Protein AF-A0A3D1PQP3-F1 (afdb_monomer)

Solvent-accessible surface area (backbone atoms only — not comparable to full-atom values): 3657 Å² total; per-residue (Å²): 131,83,72,66,71,55,44,84,42,83,73,48,75,43,86,36,78,46,80,47,70,44,99,87,68,48,77,47,77,43,87,50,57,47,32,28,35,15,40,28,40,56,68,34,60,77,70,67,48,88,67,58,45,77,76,49,73,53,130

pLDDT: mean 90.59, std 10.07, range [49.56, 96.94]

Sequence (59 aa):
AQLQDRLLVLCRAEPYTRTTTGTDGAPYTIQSSHRYFGLISYADYLTGTPNYTEVGMLD

Nearest PDB structures (foldseek):
  1p1h-assembly1_C  TM=4.030E-01  e=1.451E+00  Saccharomyces cerevisiae
  1p1h-assembly1_B  TM=4.004E-01  e=1.826E+00  Saccharomyces cerevisiae
  1la2-assembly1_C  TM=4.104E-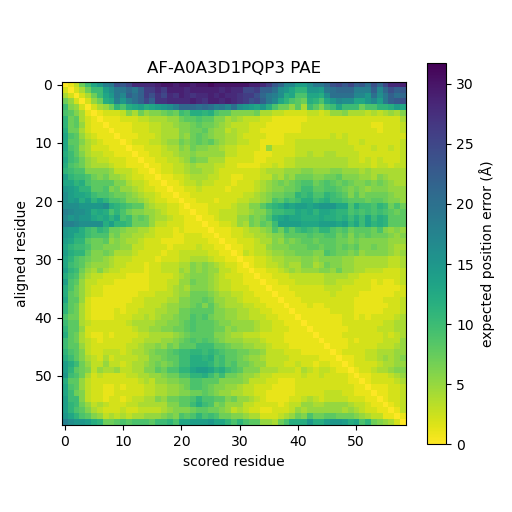01  e=1.934E+00  Saccharomyces cerevisiae
  9f2k-assembly1_A  TM=3.855E-01  e=1.628E+00  Thermochaetoides thermophila DSM 1495
  1jkf-assembly1_A-2  TM=3.970E-01  e=2.578E+00  Saccharomyces cerevisiae

Mean predicted aligned error: 5.75 Å

Foldseek 3Di:
DPDDQKDKDFQDKAWDKDWDADPVRDIDIDIDIWIWIWIDGPVCVVVVNSPTDTDDIDD

Secondary structure (DSSP, 8-state):
----SEEEEEEEEEEEEEEEE-TTS-EEEEEEEEEEEEEEEHHHHHHT----EEEEEE-

Radius of gyration: 16.85 Å; Cα contacts (8 Å, |Δi|>4): 104; chains: 1; bounding box: 37×16×48 Å

Structure (mm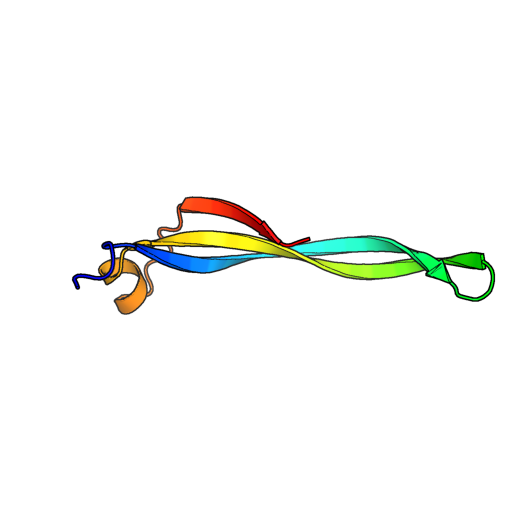CIF, N/CA/C/O backbone):
data_AF-A0A3D1PQP3-F1
#
_entry.id   AF-A0A3D1PQP3-F1
#
loop_
_atom_site.group_PDB
_atom_site.id
_atom_site.type_symbol
_atom_site.label_atom_id
_atom_site.label_alt_id
_atom_site.label_comp_id
_atom_site.label_asym_id
_atom_site.label_entity_id
_atom_site.label_seq_id
_atom_site.pdbx_PDB_ins_code
_atom_site.Cartn_x
_atom_site.Cartn_y
_atom_site.Cartn_z
_atom_site.occupancy
_atom_site.B_iso_or_equiv
_atom_site.auth_seq_id
_atom_site.auth_comp_id
_atom_site.auth_asym_id
_atom_site.auth_atom_id
_atom_site.pdbx_PDB_model_num
ATOM 1 N N . ALA A 1 1 ? -26.930 6.519 9.749 1.00 49.56 1 ALA A N 1
ATOM 2 C CA . ALA A 1 1 ? -26.018 5.404 9.438 1.00 49.56 1 ALA A CA 1
ATOM 3 C C . ALA A 1 1 ? -24.706 5.685 10.149 1.00 49.56 1 ALA A C 1
ATOM 5 O O . ALA A 1 1 ? -24.144 6.750 9.926 1.00 49.56 1 ALA A O 1
ATOM 6 N N . GLN A 1 2 ? -24.283 4.814 11.063 1.00 51.34 2 GLN A N 1
ATOM 7 C CA . GLN A 1 2 ? -22.947 4.907 11.646 1.00 51.34 2 GLN A CA 1
ATOM 8 C C . GLN A 1 2 ? -21.971 4.525 10.533 1.00 51.34 2 GLN A C 1
ATOM 10 O O . GLN A 1 2 ? -22.082 3.433 9.974 1.00 51.34 2 GLN A O 1
ATOM 15 N N . LEU A 1 3 ? -21.099 5.455 10.133 1.00 58.47 3 LEU A N 1
ATOM 16 C CA . LEU A 1 3 ? -19.946 5.107 9.308 1.00 58.47 3 LEU A CA 1
ATOM 17 C C . LEU A 1 3 ? -19.227 3.993 10.066 1.00 58.47 3 LEU A C 1
ATOM 19 O O . LEU A 1 3 ? -18.982 4.150 11.260 1.00 58.47 3 LEU A O 1
ATOM 23 N N . GLN A 1 4 ? -18.983 2.856 9.411 1.00 63.41 4 GLN A N 1
ATOM 24 C CA . GLN A 1 4 ? -18.149 1.793 9.974 1.00 63.41 4 GLN A CA 1
ATOM 25 C C . GLN A 1 4 ? -16.913 2.458 10.602 1.00 63.41 4 GLN A C 1
ATOM 27 O O . GLN A 1 4 ? -16.388 3.391 9.999 1.00 63.41 4 GLN A O 1
ATOM 32 N N . ASP A 1 5 ? -16.484 2.041 11.801 1.00 85.06 5 ASP A N 1
ATOM 33 C CA . ASP A 1 5 ? -15.526 2.772 12.664 1.00 85.06 5 ASP A CA 1
ATOM 34 C C . ASP A 1 5 ? -14.120 2.988 12.054 1.00 85.06 5 ASP A C 1
ATOM 36 O O . ASP A 1 5 ? -13.175 3.372 12.749 1.00 85.06 5 ASP A O 1
ATOM 40 N N . ARG A 1 6 ? -13.952 2.714 10.758 1.00 89.62 6 ARG A N 1
ATOM 41 C CA . ARG A 1 6 ? -12.718 2.789 9.998 1.00 89.62 6 ARG A CA 1
ATOM 42 C C . ARG A 1 6 ? -12.884 3.586 8.706 1.00 89.62 6 ARG A C 1
ATOM 44 O O . ARG A 1 6 ? -13.856 3.431 7.974 1.00 89.62 6 ARG A O 1
ATOM 51 N N . LEU A 1 7 ? -11.879 4.401 8.414 1.00 92.31 7 LEU A N 1
ATOM 52 C CA . LEU A 1 7 ? -11.750 5.204 7.206 1.00 92.31 7 LEU A CA 1
ATOM 53 C C . LEU A 1 7 ? -10.747 4.550 6.255 1.00 92.31 7 LEU A C 1
ATOM 55 O O . LEU A 1 7 ? -9.714 4.050 6.701 1.00 92.31 7 LEU A O 1
ATOM 59 N N . LEU A 1 8 ? -11.033 4.598 4.953 1.00 93.56 8 LEU A N 1
ATOM 60 C CA . LEU A 1 8 ? -10.076 4.253 3.903 1.00 93.56 8 LEU A CA 1
ATOM 61 C C . LEU A 1 8 ? -9.249 5.495 3.553 1.00 93.56 8 LEU A C 1
ATOM 63 O O . LEU A 1 8 ? -9.811 6.522 3.172 1.00 93.56 8 LEU A O 1
ATOM 67 N N . VAL A 1 9 ? -7.927 5.401 3.670 1.00 93.50 9 VAL A N 1
ATOM 68 C CA . VAL A 1 9 ? -6.998 6.518 3.437 1.00 93.50 9 VAL A CA 1
ATOM 69 C C . VAL A 1 9 ? -5.785 6.066 2.632 1.00 93.50 9 VAL A C 1
ATOM 71 O O . VAL A 1 9 ? -5.424 4.891 2.653 1.00 93.50 9 VAL A O 1
ATOM 74 N N . LEU A 1 10 ? -5.122 7.000 1.948 1.00 94.56 10 LEU A N 1
ATOM 75 C CA . LEU A 1 10 ? -3.774 6.767 1.426 1.00 94.56 10 LEU A CA 1
ATOM 76 C C . LEU A 1 10 ? -2.786 6.821 2.598 1.00 94.56 10 LEU A C 1
ATOM 78 O O . LEU A 1 10 ? -2.644 7.870 3.223 1.00 94.56 10 LEU A O 1
ATOM 82 N N . CYS A 1 11 ? -2.135 5.700 2.914 1.00 94.25 11 CYS A N 1
ATOM 83 C CA . CYS A 1 11 ? -1.304 5.571 4.119 1.00 94.25 11 CYS A CA 1
ATOM 84 C C . CYS A 1 11 ? 0.202 5.537 3.841 1.00 94.25 11 CYS A C 1
ATOM 86 O O . CYS A 1 11 ? 0.997 5.862 4.719 1.00 94.25 11 CYS A O 1
ATOM 88 N N . ARG A 1 12 ? 0.610 5.143 2.631 1.00 94.75 12 ARG A N 1
ATOM 89 C CA . ARG A 1 12 ? 2.019 5.042 2.234 1.00 94.75 12 ARG A CA 1
ATOM 90 C C . ARG A 1 12 ? 2.165 5.330 0.745 1.00 94.75 12 ARG A C 1
ATOM 92 O O . ARG A 1 12 ? 1.300 4.963 -0.050 1.00 94.75 12 ARG A O 1
ATOM 99 N N . ALA A 1 13 ? 3.272 5.959 0.372 1.00 94.00 13 ALA A N 1
ATOM 100 C CA . ALA A 1 13 ? 3.702 6.088 -1.011 1.00 94.00 13 ALA A CA 1
ATOM 101 C C . ALA A 1 13 ? 5.172 5.676 -1.116 1.00 94.00 13 ALA A C 1
ATOM 103 O O . ALA A 1 13 ? 5.992 6.113 -0.310 1.00 94.00 13 ALA A O 1
ATOM 104 N N . GLU A 1 14 ? 5.497 4.847 -2.101 1.00 94.69 14 GLU A N 1
ATOM 105 C CA . GLU A 1 14 ? 6.858 4.382 -2.366 1.00 94.69 14 GLU A CA 1
ATOM 106 C C . GLU A 1 14 ? 7.267 4.769 -3.784 1.00 94.69 14 GLU A C 1
ATOM 108 O O . GLU A 1 14 ? 6.477 4.555 -4.706 1.00 94.69 14 GLU A O 1
ATOM 113 N N . PRO A 1 15 ? 8.473 5.326 -3.996 1.00 95.00 15 PRO A N 1
ATOM 114 C CA . PRO A 1 15 ? 8.968 5.614 -5.334 1.00 95.00 15 PRO A CA 1
ATOM 115 C C . PRO A 1 15 ? 8.963 4.360 -6.210 1.00 95.00 15 PRO A C 1
ATOM 117 O O . PRO A 1 15 ? 9.443 3.302 -5.807 1.00 95.00 15 PRO A O 1
ATOM 120 N N . TYR A 1 16 ? 8.445 4.492 -7.426 1.00 92.00 16 TYR A N 1
ATOM 121 C CA . TYR A 1 16 ? 8.375 3.412 -8.400 1.00 92.00 16 TYR A CA 1
ATOM 122 C C . TYR A 1 16 ? 8.756 3.941 -9.778 1.00 92.00 16 TYR A C 1
ATOM 124 O O . TYR A 1 16 ? 8.265 4.979 -10.213 1.00 92.00 16 TYR A O 1
ATOM 132 N N . THR A 1 17 ? 9.631 3.229 -10.483 1.00 93.56 17 THR A N 1
ATOM 133 C CA . THR A 1 17 ? 9.928 3.520 -11.888 1.00 93.56 17 THR A CA 1
ATOM 134 C C . THR A 1 17 ? 9.218 2.497 -12.759 1.00 93.56 17 THR A C 1
ATOM 136 O O . THR A 1 17 ? 9.450 1.298 -12.612 1.00 93.56 17 THR A O 1
ATOM 139 N N . ARG A 1 18 ? 8.394 2.970 -13.698 1.00 90.94 18 ARG A N 1
ATOM 140 C CA . ARG A 1 18 ? 7.729 2.116 -14.686 1.00 90.94 18 ARG A CA 1
ATOM 141 C C . ARG A 1 18 ? 8.352 2.313 -16.057 1.00 90.94 18 ARG A C 1
ATOM 143 O O . ARG A 1 18 ? 8.563 3.447 -16.481 1.00 90.94 18 ARG A O 1
ATOM 150 N N . THR A 1 19 ? 8.584 1.219 -16.771 1.00 94.12 19 THR A N 1
ATOM 151 C CA . THR A 1 19 ? 8.890 1.264 -18.204 1.00 94.12 19 THR A CA 1
ATOM 152 C C . THR A 1 19 ? 7.587 1.235 -18.990 1.00 94.12 19 THR A C 1
ATOM 154 O O . THR A 1 19 ? 6.723 0.395 -18.735 1.00 94.12 19 THR A O 1
ATOM 157 N N . THR A 1 20 ? 7.445 2.143 -19.947 1.00 92.81 20 THR A N 1
ATOM 158 C CA . THR A 1 20 ? 6.323 2.167 -20.887 1.00 92.81 20 THR A CA 1
ATOM 159 C C . THR A 1 20 ? 6.835 2.375 -22.308 1.00 92.81 20 THR A C 1
ATOM 161 O O . THR A 1 20 ? 8.002 2.705 -22.522 1.00 92.81 20 THR A O 1
ATOM 164 N N . THR A 1 21 ? 5.963 2.167 -23.283 1.00 96.19 21 THR A N 1
ATOM 165 C CA . THR A 1 21 ? 6.268 2.367 -24.698 1.00 96.19 21 THR A CA 1
ATOM 166 C C . THR A 1 21 ? 5.761 3.735 -25.142 1.00 96.19 21 THR A C 1
ATOM 168 O O . THR A 1 21 ? 4.612 4.092 -24.878 1.00 96.19 21 THR A O 1
ATOM 171 N N . GLY A 1 22 ? 6.632 4.505 -25.790 1.00 91.81 22 GLY A N 1
ATOM 172 C CA . GLY A 1 22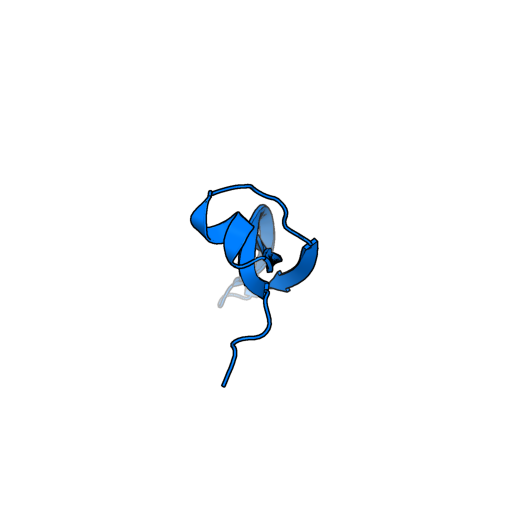 ? 6.310 5.774 -26.431 1.00 91.81 22 GLY A CA 1
ATOM 173 C C . GLY A 1 22 ? 5.366 5.605 -27.608 1.00 91.81 22 GLY A C 1
ATOM 174 O O . GLY A 1 22 ? 5.182 4.512 -28.145 1.00 91.81 22 GLY A O 1
ATOM 175 N N . THR A 1 23 ? 4.769 6.713 -28.037 1.00 94.12 23 THR A N 1
ATOM 176 C CA . THR A 1 23 ? 3.945 6.750 -29.253 1.00 94.12 23 THR A CA 1
ATOM 177 C C . THR A 1 23 ? 4.751 6.429 -30.515 1.00 94.12 23 THR A C 1
ATOM 179 O O . THR A 1 23 ? 4.178 6.009 -31.514 1.00 94.12 23 THR A O 1
ATOM 182 N N . ASP A 1 24 ? 6.072 6.592 -30.458 1.00 95.19 24 ASP A N 1
ATOM 183 C CA . ASP A 1 24 ? 7.055 6.206 -31.473 1.00 95.19 24 ASP A CA 1
ATOM 184 C C . ASP A 1 24 ? 7.498 4.731 -31.380 1.00 95.19 24 ASP A C 1
ATOM 186 O O . ASP A 1 24 ? 8.297 4.272 -32.194 1.00 95.19 24 ASP A O 1
ATOM 190 N N . GLY A 1 25 ? 6.989 3.976 -30.402 1.00 94.19 25 GLY A N 1
ATOM 191 C CA . GLY A 1 25 ? 7.364 2.584 -30.159 1.00 94.19 25 GLY A CA 1
ATOM 192 C C . GLY A 1 25 ? 8.646 2.398 -29.339 1.00 94.19 25 GLY A C 1
ATOM 193 O O . GLY A 1 25 ? 8.983 1.257 -29.015 1.00 94.19 25 GLY A O 1
ATOM 194 N N . ALA A 1 26 ? 9.356 3.467 -28.963 1.00 96.94 26 ALA A N 1
ATOM 195 C CA . ALA A 1 26 ? 10.573 3.364 -28.161 1.00 96.94 26 ALA A CA 1
ATOM 196 C C . ALA A 1 26 ? 10.245 3.200 -26.662 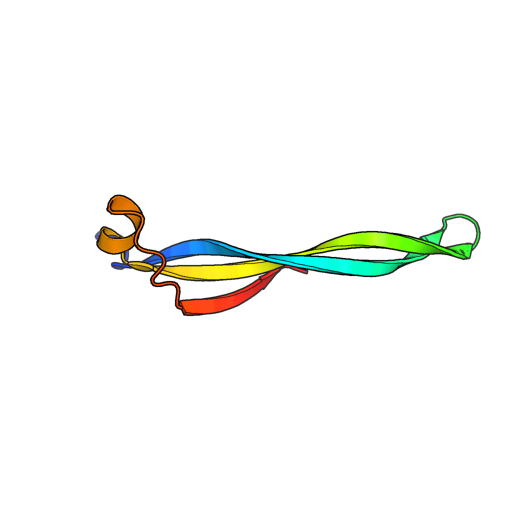1.00 96.94 26 ALA A C 1
ATOM 198 O O . ALA A 1 26 ? 9.332 3.853 -26.150 1.00 96.94 26 ALA A O 1
ATOM 199 N N . PRO A 1 27 ? 10.961 2.341 -25.913 1.00 95.88 27 PRO A N 1
ATOM 200 C CA . PRO A 1 27 ? 10.771 2.245 -24.472 1.00 95.88 27 PRO A CA 1
ATOM 201 C C . PRO A 1 27 ? 11.326 3.488 -23.768 1.00 95.88 27 PRO A C 1
ATOM 203 O O . PRO A 1 27 ? 12.425 3.951 -24.073 1.00 95.88 27 PRO A O 1
ATOM 206 N N . TYR A 1 28 ? 10.604 3.985 -22.767 1.00 94.69 28 TYR A N 1
ATOM 207 C CA . TYR A 1 28 ? 11.096 5.014 -21.854 1.00 94.69 28 TYR A CA 1
ATOM 208 C C . TYR A 1 28 ? 10.637 4.748 -20.418 1.00 94.69 28 TYR A C 1
ATOM 210 O O . TYR A 1 28 ? 9.667 4.030 -20.166 1.00 94.69 28 TYR A O 1
ATOM 218 N N . THR A 1 29 ? 11.363 5.320 -19.459 1.00 95.50 29 THR A N 1
ATOM 219 C CA . THR A 1 29 ? 11.077 5.182 -18.027 1.00 95.50 29 THR A CA 1
ATOM 220 C C . THR A 1 29 ? 10.367 6.413 -17.490 1.00 95.50 29 THR A C 1
ATOM 222 O O . THR A 1 29 ? 10.784 7.538 -17.764 1.00 95.50 29 THR A O 1
ATOM 225 N N . ILE A 1 30 ? 9.356 6.201 -16.655 1.00 93.69 30 ILE A N 1
ATOM 226 C CA . ILE A 1 30 ? 8.641 7.256 -15.935 1.00 93.69 30 ILE A CA 1
ATOM 227 C C . ILE A 1 30 ? 8.860 7.080 -14.435 1.00 93.69 30 ILE A C 1
ATOM 229 O O . ILE A 1 30 ? 8.709 5.975 -13.909 1.00 93.69 30 ILE A O 1
ATOM 233 N N . GLN A 1 31 ? 9.197 8.176 -13.753 1.00 94.06 31 GLN A N 1
ATOM 234 C CA . GLN A 1 31 ? 9.222 8.231 -12.293 1.00 94.06 31 GLN A CA 1
ATOM 235 C C . GLN A 1 31 ? 7.794 8.402 -11.774 1.00 94.06 31 GLN A C 1
ATOM 237 O O . GLN A 1 31 ? 7.077 9.310 -12.191 1.00 94.06 31 GLN A O 1
ATOM 242 N N . SER A 1 32 ? 7.386 7.516 -10.877 1.00 91.56 32 SER A N 1
ATOM 243 C CA . SER A 1 32 ? 6.052 7.455 -10.291 1.00 91.56 32 SER A CA 1
ATOM 244 C C . SER A 1 32 ? 6.144 7.010 -8.826 1.00 91.56 32 SER A C 1
ATOM 246 O O . SER A 1 32 ? 7.217 6.998 -8.217 1.00 91.56 32 SER A O 1
ATOM 248 N N . SER A 1 33 ? 5.006 6.653 -8.241 1.00 92.62 33 SER A N 1
ATOM 249 C CA . SER A 1 33 ? 4.920 6.087 -6.901 1.00 92.62 33 SER A CA 1
ATOM 250 C C . SER A 1 33 ? 3.869 4.988 -6.843 1.00 92.62 33 SER A C 1
ATOM 252 O O . SER A 1 33 ? 2.739 5.236 -7.267 1.00 92.62 33 SER A O 1
ATOM 254 N N . HIS A 1 34 ? 4.189 3.851 -6.228 1.00 94.31 34 HIS A N 1
ATOM 255 C CA . HIS A 1 34 ? 3.160 2.956 -5.705 1.00 94.31 34 HIS A CA 1
ATOM 256 C C . HIS A 1 34 ? 2.485 3.642 -4.523 1.00 94.31 34 HIS A C 1
ATOM 258 O O . HIS A 1 34 ? 3.163 4.147 -3.624 1.00 94.31 34 HIS A O 1
ATOM 264 N N . ARG A 1 35 ? 1.154 3.688 -4.519 1.00 95.06 35 ARG A N 1
ATOM 265 C CA . ARG A 1 35 ? 0.380 4.280 -3.422 1.00 95.06 35 ARG A CA 1
ATOM 266 C C . ARG A 1 35 ? -0.436 3.194 -2.755 1.00 95.06 35 ARG A C 1
ATOM 268 O O . ARG A 1 35 ? -1.053 2.391 -3.439 1.00 95.06 35 ARG A O 1
ATOM 275 N N . TYR A 1 36 ? -0.457 3.174 -1.433 1.00 96.12 36 TYR A N 1
ATOM 276 C CA . TYR A 1 36 ? -1.116 2.119 -0.674 1.00 96.12 36 TYR A CA 1
ATOM 277 C C . TYR A 1 36 ? -2.294 2.68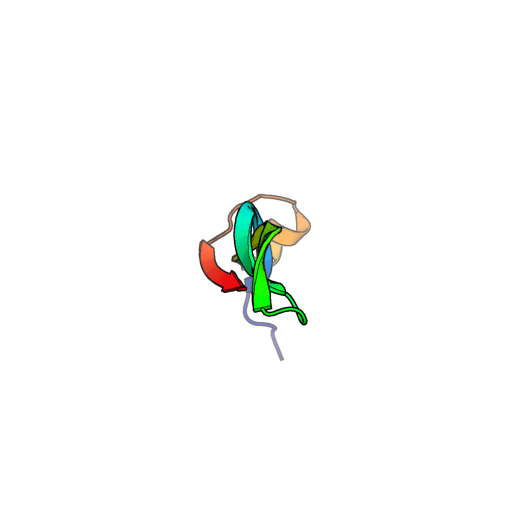0 0.106 1.00 96.12 36 TYR A C 1
ATOM 279 O O . TYR A 1 36 ? -2.206 3.745 0.728 1.00 96.12 36 TYR A O 1
ATOM 287 N N . PHE A 1 37 ? -3.395 1.939 0.070 1.00 96.06 37 PHE A N 1
ATOM 288 C CA . PHE A 1 37 ? -4.560 2.187 0.892 1.00 96.06 37 PHE A CA 1
ATOM 289 C C . PHE A 1 37 ? -4.435 1.463 2.223 1.00 96.06 37 PHE A C 1
ATOM 291 O O . PHE A 1 37 ? -4.080 0.284 2.282 1.00 96.06 37 PHE A O 1
ATOM 298 N N . GLY A 1 38 ? -4.814 2.162 3.283 1.00 95.00 38 GLY A N 1
ATOM 299 C CA . GLY A 1 38 ? -4.942 1.609 4.616 1.00 95.00 38 GLY A CA 1
ATOM 300 C C . GLY A 1 38 ? -6.305 1.911 5.214 1.00 95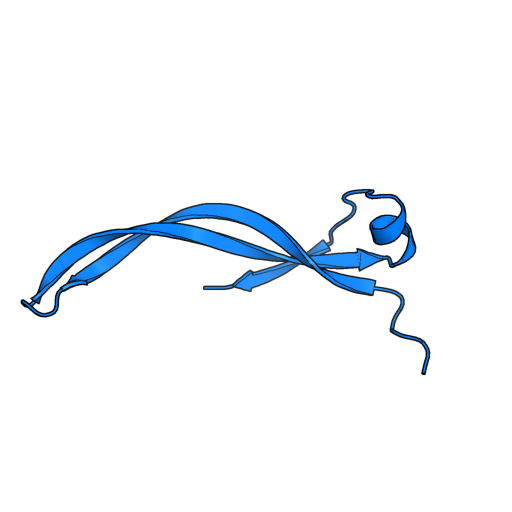.00 38 GLY A C 1
ATOM 301 O O . GLY A 1 38 ? -6.939 2.916 4.891 1.00 95.00 38 GLY A O 1
ATOM 302 N N . LEU A 1 39 ? -6.743 1.036 6.112 1.00 95.25 39 LEU A N 1
ATOM 303 C CA . LEU A 1 39 ? -7.840 1.308 7.027 1.00 95.25 39 LEU A CA 1
ATOM 304 C C . LEU A 1 39 ? -7.282 1.865 8.335 1.00 95.25 39 LEU A C 1
ATOM 306 O O . LEU A 1 39 ? -6.363 1.285 8.912 1.00 95.25 39 LEU A O 1
ATOM 310 N N . ILE A 1 40 ? -7.867 2.952 8.820 1.00 95.56 40 ILE A N 1
ATOM 311 C CA . ILE A 1 40 ? -7.548 3.579 10.110 1.00 95.56 40 ILE A CA 1
ATOM 312 C C . ILE A 1 40 ? -8.831 3.773 10.904 1.00 95.56 40 ILE A C 1
ATOM 314 O O . ILE A 1 40 ? -9.873 4.021 10.304 1.00 95.56 40 ILE A O 1
ATOM 318 N N . SER A 1 41 ? -8.796 3.661 12.233 1.00 93.31 41 SER A N 1
ATOM 319 C CA . SER A 1 41 ? -9.980 3.989 13.030 1.00 93.31 41 SER A CA 1
ATOM 320 C C . SER A 1 41 ? -10.308 5.485 12.939 1.00 93.31 41 SE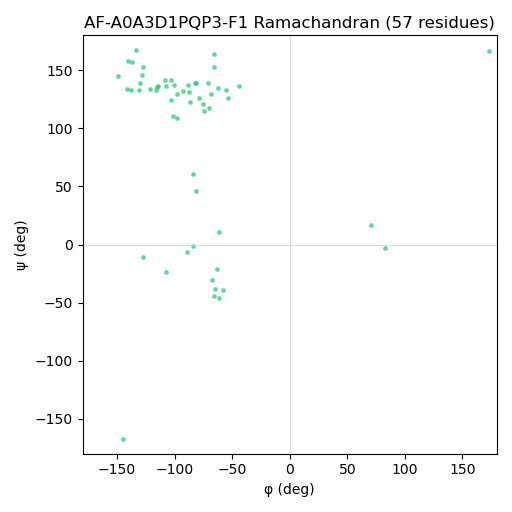R A C 1
ATOM 322 O O . SER A 1 41 ? -9.421 6.317 12.747 1.00 93.31 41 SER A O 1
ATOM 324 N N . TYR A 1 42 ? -11.577 5.860 13.100 1.00 90.62 42 TYR A N 1
ATOM 325 C CA . TYR A 1 42 ? -11.954 7.280 13.132 1.00 90.62 42 TYR A CA 1
ATOM 326 C C . TYR A 1 42 ? -11.217 8.052 14.246 1.00 90.62 42 TYR A C 1
ATOM 328 O O . TYR A 1 42 ? -10.766 9.176 14.033 1.00 90.62 42 TYR A O 1
ATOM 336 N N . ALA A 1 43 ? -11.040 7.432 15.417 1.00 91.81 43 ALA A N 1
ATOM 337 C CA . ALA A 1 43 ? -10.329 8.031 16.545 1.00 91.81 43 ALA A CA 1
ATOM 338 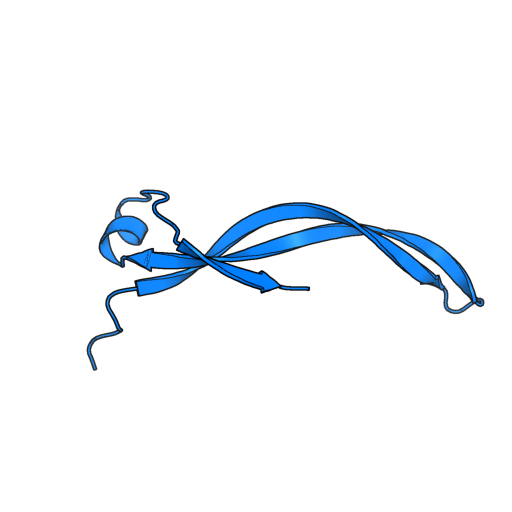C C . ALA A 1 43 ? -8.833 8.243 16.252 1.00 91.81 43 ALA A C 1
ATOM 340 O O . ALA A 1 43 ? -8.291 9.316 16.526 1.00 91.81 43 ALA A O 1
ATOM 341 N N . ASP A 1 44 ? -8.171 7.252 15.651 1.00 93.69 44 ASP A N 1
ATOM 342 C CA . ASP A 1 44 ? -6.762 7.368 15.261 1.00 93.69 44 ASP A CA 1
ATOM 343 C C . ASP A 1 44 ? -6.583 8.435 14.177 1.00 93.69 44 ASP A C 1
ATOM 345 O O . ASP A 1 44 ? -5.643 9.224 14.237 1.00 93.69 44 ASP A O 1
ATOM 349 N N . TYR A 1 45 ? -7.526 8.529 13.235 1.00 90.56 45 TYR A N 1
ATOM 350 C CA . TYR A 1 45 ? -7.506 9.563 12.202 1.00 90.56 45 TYR A CA 1
ATOM 351 C C . TYR A 1 45 ? -7.592 10.973 12.797 1.00 90.56 45 TYR A C 1
ATOM 353 O O . TYR A 1 45 ? -6.809 11.846 12.429 1.00 90.56 45 TYR A O 1
ATOM 361 N N . LEU A 1 46 ? -8.502 11.197 13.750 1.00 92.00 46 LEU A N 1
ATOM 362 C CA . LEU A 1 46 ? -8.645 12.500 14.407 1.00 92.00 46 LEU A CA 1
ATOM 363 C C . LEU A 1 46 ? -7.443 12.876 15.277 1.00 92.00 46 LEU A C 1
ATOM 365 O O . LEU A 1 46 ? -7.146 14.058 15.428 1.00 92.00 46 LEU A O 1
ATOM 369 N N . THR A 1 47 ? -6.768 11.886 15.860 1.00 94.00 47 THR A N 1
ATOM 370 C CA . THR A 1 47 ? -5.587 12.109 16.708 1.00 94.00 47 THR A CA 1
ATOM 371 C C . THR A 1 47 ? -4.277 12.126 15.920 1.00 94.00 47 THR A C 1
ATOM 373 O O . THR A 1 47 ? -3.235 12.448 16.484 1.00 94.00 47 THR A O 1
ATOM 376 N N . GLY A 1 48 ? -4.316 11.811 14.622 1.00 91.62 48 GLY A N 1
ATOM 377 C CA . GLY A 1 48 ? -3.131 11.709 13.771 1.00 91.62 48 GLY A CA 1
ATOM 378 C C . GLY A 1 48 ? -2.257 10.493 14.084 1.00 91.62 48 GLY A C 1
ATOM 379 O O . GLY A 1 48 ? -1.094 10.458 13.682 1.00 91.62 48 GLY A O 1
ATOM 380 N N . THR A 1 49 ? -2.790 9.501 14.801 1.00 94.69 49 THR A N 1
ATOM 381 C CA . THR A 1 49 ? -2.049 8.288 15.152 1.00 94.69 49 THR A CA 1
ATOM 382 C C . THR A 1 49 ? -1.941 7.390 13.916 1.00 94.69 49 THR A C 1
ATOM 384 O O . THR A 1 49 ? -2.967 6.977 13.378 1.00 94.69 49 THR A O 1
ATOM 387 N N . PRO A 1 50 ? -0.734 7.038 13.441 1.00 90.44 50 PRO A N 1
ATOM 388 C CA . PRO A 1 50 ? -0.552 6.350 12.162 1.00 90.44 50 PRO A CA 1
ATOM 389 C C . PRO A 1 50 ? -0.788 4.827 12.244 1.00 90.44 50 PRO A C 1
ATOM 391 O O . PRO A 1 50 ? -0.008 4.034 11.718 1.00 90.44 50 PRO A O 1
ATOM 394 N N . ASN A 1 51 ? -1.871 4.400 12.897 1.00 93.88 51 ASN A N 1
ATOM 395 C CA . ASN A 1 51 ? -2.240 2.993 13.088 1.00 93.88 51 ASN A CA 1
ATOM 396 C C . ASN A 1 51 ? -3.006 2.437 11.876 1.00 93.88 51 ASN A C 1
ATOM 398 O O . ASN A 1 51 ? -4.165 2.027 11.970 1.00 93.88 51 ASN A O 1
ATOM 402 N N . TYR A 1 52 ? -2.364 2.452 10.711 1.00 93.19 52 TYR A N 1
ATOM 403 C CA . TYR A 1 52 ? -2.959 1.968 9.468 1.00 93.19 52 TYR A CA 1
ATOM 404 C C . TYR A 1 52 ? -2.849 0.444 9.351 1.00 93.19 52 TYR A C 1
ATOM 406 O O . TYR A 1 52 ? -1.803 -0.143 9.617 1.00 93.19 52 TYR A O 1
ATOM 414 N N . THR A 1 53 ? -3.913 -0.202 8.880 1.00 95.25 53 THR A N 1
ATOM 415 C CA . THR A 1 53 ? -3.853 -1.568 8.340 1.00 95.25 53 THR A CA 1
ATOM 416 C C . THR A 1 53 ? -3.870 -1.479 6.821 1.00 95.25 53 THR A C 1
ATOM 418 O O . THR A 1 53 ? -4.897 -1.099 6.266 1.00 95.25 53 THR A O 1
ATOM 421 N N . GLU A 1 54 ? -2.761 -1.792 6.149 1.00 94.62 54 GLU A N 1
ATOM 422 C CA . GLU A 1 54 ? -2.700 -1.795 4.681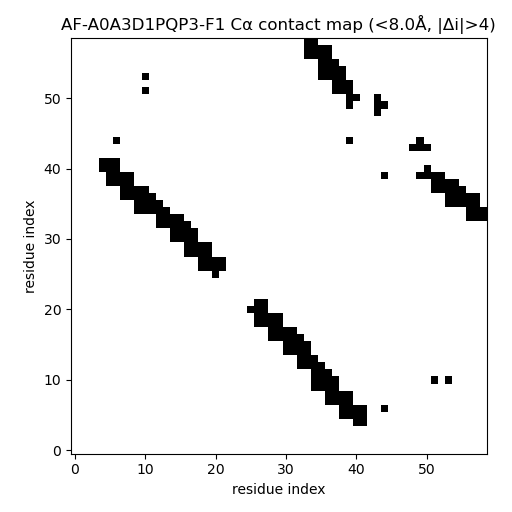 1.00 94.62 54 GLU A CA 1
ATOM 423 C C . GLU A 1 54 ? -3.668 -2.838 4.101 1.00 94.62 54 GLU A C 1
ATOM 425 O O . GLU A 1 54 ? -3.750 -3.964 4.593 1.00 94.62 54 GLU A O 1
ATOM 430 N N . VAL A 1 55 ? -4.428 -2.451 3.076 1.00 95.25 55 VAL A N 1
ATOM 431 C CA . VAL A 1 55 ? -5.464 -3.297 2.454 1.00 95.25 55 VAL A CA 1
ATOM 432 C C . VAL A 1 55 ? -5.325 -3.429 0.942 1.00 95.25 55 VAL A C 1
ATOM 434 O O . VAL A 1 55 ? -5.995 -4.266 0.343 1.00 95.25 55 VAL A O 1
ATOM 437 N N . GLY A 1 56 ? -4.467 -2.631 0.309 1.00 93.88 56 GLY A N 1
ATOM 438 C CA . GLY A 1 56 ? -4.230 -2.745 -1.123 1.00 93.88 56 GLY A CA 1
ATOM 439 C C . GLY A 1 56 ? -3.346 -1.643 -1.681 1.00 93.88 56 GLY A C 1
ATOM 440 O O . GLY A 1 56 ? -3.103 -0.625 -1.036 1.00 93.88 56 GLY A O 1
ATOM 441 N N . MET A 1 57 ? -2.891 -1.863 -2.907 1.00 94.31 57 MET A N 1
ATOM 442 C CA . MET A 1 57 ? -2.075 -0.930 -3.675 1.00 94.31 57 MET A CA 1
ATOM 443 C C . MET A 1 57 ? -2.914 -0.336 -4.815 1.00 94.31 57 MET A C 1
ATOM 445 O O . MET A 1 57 ? -3.757 -1.019 -5.396 1.00 94.31 57 MET A O 1
ATOM 449 N N . LEU A 1 58 ? -2.711 0.950 -5.080 1.00 85.88 58 LEU A N 1
ATOM 450 C CA . LEU A 1 58 ? -3.242 1.691 -6.215 1.00 85.88 58 LEU A CA 1
ATOM 451 C C . LEU A 1 58 ? -2.151 1.757 -7.290 1.00 85.88 58 LEU A C 1
ATOM 453 O O . LEU A 1 58 ? -1.153 2.460 -7.096 1.00 85.88 58 LEU A O 1
ATOM 457 N N . ASP A 1 59 ? -2.370 1.015 -8.375 1.00 74.38 59 ASP A N 1
ATOM 458 C CA . ASP A 1 59 ? -1.510 0.955 -9.569 1.00 74.38 59 ASP A CA 1
ATOM 459 C C . ASP A 1 59 ? -1.827 2.095 -10.555 1.00 74.38 59 ASP A C 1
ATOM 461 O O . ASP A 1 59 ? -3.031 2.409 -10.729 1.00 74.38 59 ASP A O 1
#